Protein AF-A5JED5-F1 (afdb_monomer_lite)

Sequence (52 aa):
SGEVILRCRAQDFYPKEIFLTWLRDREEPPQDTEFIETRPAGDSTFQKWAAV

Radius of gyration: 12.72 Å; chains: 1; bounding box: 25×27×34 Å

Foldseek 3Di:
DDDDKDKDKDPFDDDQDDDDFDDDVNDGDDPPKDWDHWDDPPPNGIMIMIMD

InterPro domains:
  IPR003597 Immunoglobulin C1-set [PF07654] (3-48)
  IPR007110 Immunoglobulin-like domain [PS50835] (1-25)
  IPR013783 Immunoglobulin-like fold [G3DSA:2.60.40.10] (1-48)
  IPR036179 Immunoglobulin-like domain superfamily [SSF48726] (2-51)
  IPR050208 Antigen-presenting and immune regulatory MHC class I-related [PTHR16675] (2-52)

Organism: Notamacropus eugenii (NCBI:txid9315)

Secondary structure (DSSP, 8-state):
-----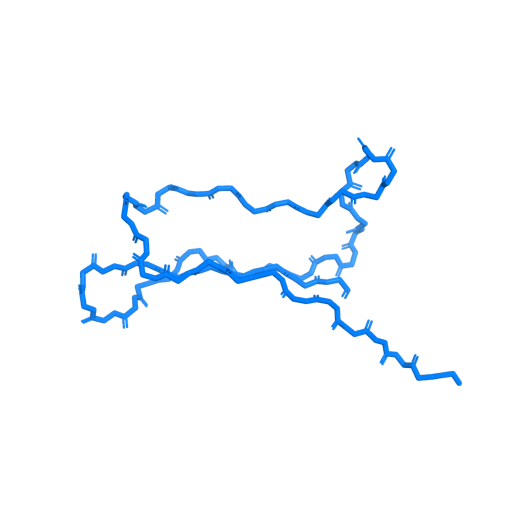-EEEEEEESSS-------BTTBPPPTT-EEEEEEE-SSS-EEEEEE-

pLDDT: mean 91.26, std 6.31, range [66.81, 98.0]

Structure (mmCIF, N/CA/C/O backbone):
data_AF-A5JED5-F1
#
_entry.id   AF-A5JED5-F1
#
loop_
_atom_site.group_PDB
_atom_site.id
_atom_site.type_symbol
_atom_site.label_atom_id
_atom_site.label_alt_id
_atom_site.label_comp_id
_atom_site.label_asym_id
_atom_site.label_entity_id
_atom_site.label_seq_id
_atom_site.pdbx_PDB_ins_code
_atom_site.Cartn_x
_atom_site.Cartn_y
_atom_site.Cartn_z
_atom_site.occupancy
_atom_site.B_iso_or_equiv
_atom_site.auth_seq_id
_atom_site.auth_comp_id
_atom_site.auth_asym_id
_atom_site.auth_atom_id
_atom_site.pdbx_PDB_model_num
ATOM 1 N N . SER A 1 1 ? -16.657 -4.824 22.475 1.00 66.81 1 SER A N 1
ATOM 2 C CA . SER A 1 1 ? -16.482 -3.902 21.336 1.00 66.81 1 SER A CA 1
ATOM 3 C C . SER A 1 1 ? -15.647 -4.629 20.304 1.00 66.81 1 SER A C 1
ATOM 5 O O . SER A 1 1 ? -14.663 -5.242 20.689 1.00 66.81 1 SER A O 1
ATOM 7 N N . GLY A 1 2 ? -16.084 -4.691 19.047 1.00 83.00 2 GLY A N 1
ATOM 8 C CA . GLY A 1 2 ? -15.278 -5.308 17.991 1.00 83.00 2 GLY A CA 1
ATOM 9 C C . GLY A 1 2 ? -14.159 -4.359 17.577 1.00 83.00 2 GLY A C 1
ATOM 10 O O . GLY A 1 2 ? -14.411 -3.167 17.422 1.00 83.00 2 GLY A O 1
ATOM 11 N N . GLU A 1 3 ? -12.948 -4.880 17.436 1.00 86.69 3 GLU A N 1
ATOM 12 C CA . GLU A 1 3 ? -11.854 -4.176 16.775 1.00 86.69 3 GLU A CA 1
ATOM 13 C C . GLU A 1 3 ? -12.144 -4.123 15.268 1.00 86.69 3 GLU A C 1
ATOM 15 O O . GLU A 1 3 ? -12.575 -5.117 14.675 1.00 86.69 3 GLU A O 1
ATOM 20 N N . VAL A 1 4 ? -11.972 -2.952 14.657 1.00 89.88 4 VAL A N 1
ATOM 21 C CA . VAL A 1 4 ? -12.161 -2.740 13.218 1.00 89.88 4 VAL A CA 1
ATOM 22 C C . VAL A 1 4 ? -10.830 -2.286 12.656 1.00 89.88 4 VAL A C 1
ATOM 24 O O . VAL A 1 4 ? -10.307 -1.279 13.110 1.00 89.88 4 VAL A O 1
ATOM 27 N N . ILE A 1 5 ? -10.336 -3.007 11.651 1.00 91.69 5 ILE A N 1
ATOM 28 C CA . ILE A 1 5 ? -9.092 -2.677 10.956 1.00 91.69 5 ILE A CA 1
ATOM 29 C C . ILE A 1 5 ? -9.440 -2.057 9.605 1.00 91.69 5 ILE A C 1
ATOM 31 O O . ILE A 1 5 ? -10.109 -2.684 8.771 1.00 91.69 5 ILE A O 1
ATOM 35 N N . LEU A 1 6 ? -8.959 -0.847 9.359 1.00 92.88 6 LEU A N 1
ATOM 36 C CA . LEU A 1 6 ? -8.994 -0.205 8.053 1.00 92.88 6 LEU A CA 1
ATOM 37 C C . LEU A 1 6 ? -7.711 -0.549 7.302 1.00 92.88 6 LEU A C 1
ATOM 39 O O . LEU A 1 6 ? -6.624 -0.485 7.856 1.00 92.88 6 LEU A O 1
ATOM 43 N N . ARG A 1 7 ? -7.810 -0.901 6.015 1.00 94.31 7 ARG A N 1
ATOM 44 C CA . ARG A 1 7 ? -6.633 -1.214 5.189 1.00 94.31 7 ARG A CA 1
ATOM 45 C C . ARG A 1 7 ? -6.674 -0.472 3.864 1.00 94.31 7 ARG A C 1
ATOM 47 O O . ARG A 1 7 ? -7.529 -0.749 3.025 1.00 94.31 7 ARG A O 1
ATOM 54 N N . CYS A 1 8 ? -5.693 0.395 3.650 1.00 94.38 8 CYS A N 1
ATOM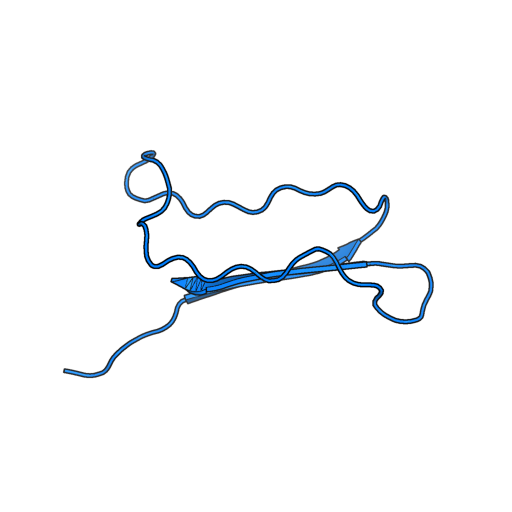 55 C CA . CYS A 1 8 ? -5.432 1.046 2.373 1.00 94.38 8 CYS A CA 1
ATOM 56 C C . CYS A 1 8 ? -4.469 0.178 1.555 1.00 94.38 8 CYS A C 1
ATOM 58 O O . CYS A 1 8 ? -3.429 -0.230 2.073 1.00 94.38 8 CYS A O 1
ATOM 60 N N . ARG A 1 9 ? -4.812 -0.135 0.300 1.00 95.81 9 ARG A N 1
ATOM 61 C CA . ARG A 1 9 ? -3.995 -0.971 -0.596 1.00 95.81 9 ARG A CA 1
ATOM 62 C C . ARG A 1 9 ? -3.699 -0.221 -1.887 1.00 95.81 9 ARG A C 1
ATOM 64 O O . ARG A 1 9 ? -4.617 0.312 -2.501 1.00 95.81 9 ARG A O 1
ATOM 71 N N . ALA A 1 10 ? -2.443 -0.265 -2.313 1.00 97.12 10 ALA A N 1
ATOM 72 C CA . ALA A 1 10 ? -2.015 0.086 -3.659 1.00 97.12 10 ALA A CA 1
ATOM 73 C C . ALA A 1 10 ? -1.456 -1.173 -4.333 1.00 97.12 10 ALA A C 1
ATOM 75 O O . ALA A 1 10 ? -0.586 -1.844 -3.768 1.00 97.12 10 ALA A O 1
ATOM 76 N N . GLN A 1 11 ? -1.982 -1.502 -5.510 1.00 96.94 11 GLN A N 1
ATOM 77 C CA . GLN A 1 11 ? -1.621 -2.678 -6.305 1.00 96.94 11 GLN A CA 1
ATOM 78 C C . GLN A 1 11 ? -1.258 -2.241 -7.723 1.00 96.94 11 GLN A C 1
ATOM 80 O O . GLN A 1 11 ? -1.646 -1.151 -8.143 1.00 96.94 11 GLN A O 1
ATOM 85 N N . ASP A 1 12 ? -0.520 -3.095 -8.425 1.00 96.81 12 ASP A N 1
ATOM 86 C CA . ASP A 1 12 ? -0.220 -2.994 -9.854 1.00 96.81 12 ASP A CA 1
ATOM 87 C C . ASP A 1 12 ? 0.365 -1.636 -10.285 1.00 96.81 12 ASP A C 1
ATOM 89 O O . ASP A 1 12 ? 0.120 -1.145 -11.387 1.00 96.81 12 ASP A O 1
ATOM 93 N N . PHE A 1 13 ? 1.146 -1.003 -9.400 1.00 97.25 13 PHE A N 1
ATOM 94 C CA . PHE A 1 13 ? 1.715 0.322 -9.649 1.00 97.25 13 PHE A CA 1
ATOM 95 C C . PHE A 1 13 ? 3.176 0.264 -10.105 1.00 97.25 13 PHE A C 1
ATOM 97 O O . PHE A 1 1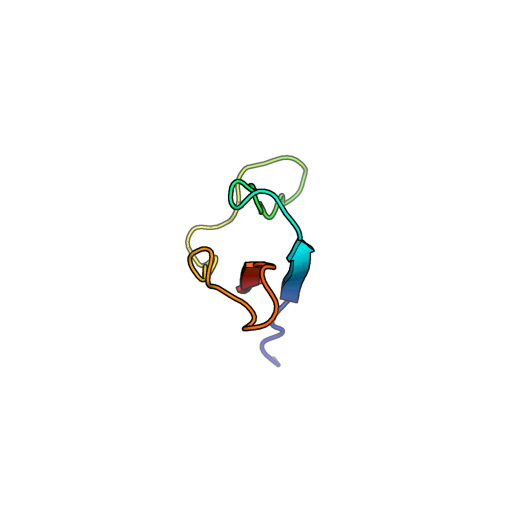3 ? 3.935 -0.644 -9.760 1.00 97.25 13 PHE A O 1
ATOM 104 N N . TYR A 1 14 ? 3.572 1.282 -10.868 1.00 96.31 14 TYR A N 1
ATOM 105 C CA . TYR A 1 14 ? 4.937 1.566 -11.305 1.00 96.31 14 TYR A CA 1
ATOM 106 C C . TYR A 1 14 ? 5.082 3.094 -11.465 1.00 96.31 14 TYR A C 1
ATOM 108 O O . TYR A 1 14 ? 4.151 3.715 -11.984 1.00 96.31 14 TYR A O 1
ATOM 116 N N . PRO A 1 15 ? 6.204 3.731 -11.077 1.00 95.56 15 PRO A N 1
ATOM 117 C CA . PRO A 1 15 ? 7.443 3.154 -10.540 1.00 95.56 15 PRO A CA 1
ATOM 118 C C . PRO A 1 15 ? 7.326 2.688 -9.075 1.00 95.56 15 PRO A C 1
ATOM 120 O O . PRO A 1 15 ? 6.277 2.807 -8.457 1.00 95.56 15 PRO A O 1
ATOM 123 N N . LYS A 1 16 ? 8.418 2.140 -8.514 1.00 95.44 16 LYS A N 1
ATOM 124 C CA . LYS A 1 16 ? 8.479 1.594 -7.138 1.00 95.44 16 LYS A CA 1
ATOM 125 C C . LYS A 1 16 ? 8.104 2.607 -6.048 1.00 95.44 16 LYS A C 1
ATOM 127 O O . LYS A 1 16 ? 7.653 2.213 -4.974 1.00 95.44 16 LYS A O 1
ATOM 132 N N . GLU A 1 17 ? 8.376 3.886 -6.275 1.00 95.88 17 GLU A N 1
ATOM 133 C CA . GLU A 1 17 ? 8.191 4.917 -5.258 1.00 95.88 17 GLU A CA 1
ATOM 134 C C . GLU A 1 17 ? 6.711 5.287 -5.109 1.00 95.88 17 GLU A C 1
ATOM 136 O O . GLU A 1 17 ? 6.056 5.692 -6.066 1.00 95.88 17 GLU A O 1
ATOM 141 N N . ILE A 1 18 ? 6.192 5.132 -3.891 1.00 94.94 18 ILE A N 1
ATOM 142 C CA . ILE A 1 18 ? 4.839 5.525 -3.500 1.00 94.94 18 ILE A CA 1
ATOM 143 C C . ILE A 1 18 ? 4.825 5.871 -2.010 1.00 94.94 18 ILE A C 1
ATOM 145 O O . ILE A 1 18 ? 5.522 5.242 -1.209 1.00 94.94 18 ILE A O 1
ATOM 149 N N . PHE A 1 19 ? 3.971 6.818 -1.633 1.00 91.62 19 PHE A N 1
ATOM 150 C CA . PHE A 1 19 ? 3.699 7.167 -0.243 1.00 91.62 19 PHE A CA 1
ATOM 151 C C . PHE A 1 19 ? 2.241 6.836 0.082 1.00 91.62 19 PHE A C 1
ATOM 153 O O . PHE A 1 19 ? 1.327 7.296 -0.600 1.00 91.62 19 PHE A O 1
ATOM 160 N N . LEU A 1 20 ? 2.025 6.025 1.119 1.00 92.62 20 LEU A N 1
ATOM 161 C CA . LEU A 1 20 ? 0.705 5.753 1.685 1.00 92.62 20 LEU A CA 1
ATOM 162 C C . LEU A 1 20 ? 0.685 6.312 3.101 1.00 92.62 20 LEU A C 1
ATOM 164 O O . LEU A 1 20 ? 1.522 5.928 3.913 1.00 92.62 20 LEU A O 1
ATOM 168 N N . THR A 1 21 ? -0.265 7.200 3.382 1.00 89.88 21 THR A N 1
ATOM 169 C CA . THR A 1 21 ? -0.462 7.771 4.713 1.00 89.88 21 THR A CA 1
ATOM 170 C C . THR A 1 21 ? -1.930 7.691 5.103 1.00 89.88 21 THR A C 1
ATOM 172 O O . THR A 1 21 ? -2.813 7.857 4.257 1.00 89.88 21 THR A O 1
ATOM 175 N N . TRP A 1 22 ? -2.183 7.427 6.380 1.00 90.94 22 TRP A N 1
ATOM 176 C CA . TRP A 1 22 ? -3.491 7.625 6.986 1.00 90.94 22 TRP A CA 1
ATOM 177 C C . TRP A 1 22 ? -3.506 9.006 7.620 1.00 90.94 22 TRP A C 1
ATOM 179 O O . TRP A 1 22 ? -2.566 9.375 8.310 1.00 90.94 22 TRP A O 1
ATOM 189 N N . LEU A 1 23 ? -4.570 9.767 7.383 1.00 90.56 23 LEU A N 1
ATOM 190 C CA . LEU A 1 23 ? -4.784 11.033 8.069 1.00 90.56 23 LEU A CA 1
ATOM 191 C C . LEU A 1 23 ? -6.071 10.939 8.867 1.00 90.56 23 LEU A C 1
ATOM 193 O O . LEU A 1 23 ? -7.098 10.491 8.346 1.00 90.56 23 LEU A O 1
ATOM 197 N N . ARG A 1 24 ? -6.027 11.415 10.106 1.00 88.75 24 ARG A N 1
ATOM 198 C CA . ARG A 1 24 ? -7.213 11.618 10.934 1.00 88.75 24 ARG A CA 1
ATOM 199 C C . ARG A 1 24 ? -7.374 13.110 11.142 1.00 88.75 24 ARG A C 1
ATOM 201 O O . ARG A 1 24 ? -6.457 13.758 11.613 1.00 88.75 24 ARG A O 1
ATOM 208 N N . ASP A 1 25 ? -8.503 13.667 10.715 1.00 92.12 25 ASP A N 1
ATOM 209 C CA . ASP A 1 25 ? -8.785 15.101 10.871 1.00 92.12 25 ASP A CA 1
ATOM 210 C C . ASP A 1 25 ? -7.703 16.032 10.270 1.00 92.12 25 ASP A C 1
ATOM 212 O O . ASP A 1 25 ? -7.558 17.183 10.669 1.00 92.12 25 ASP A O 1
ATOM 216 N N . ARG A 1 26 ? -7.013 15.551 9.219 1.00 89.69 26 ARG A N 1
ATOM 217 C CA . ARG A 1 26 ? -5.855 16.180 8.540 1.00 89.69 26 ARG A CA 1
ATOM 218 C C . ARG A 1 26 ? -4.536 16.155 9.326 1.00 89.69 26 ARG A C 1
ATOM 220 O O . ARG A 1 26 ? -3.575 16.779 8.884 1.00 89.69 26 ARG A O 1
ATOM 227 N N . GLU A 1 27 ? -4.475 15.419 10.426 1.00 90.25 27 GLU A N 1
ATOM 228 C CA . GLU A 1 27 ? -3.264 15.180 11.212 1.00 90.25 27 GLU A CA 1
ATOM 229 C C . GLU A 1 27 ? -2.572 13.872 10.803 1.00 90.25 27 GLU A C 1
ATOM 231 O O . GLU A 1 27 ? -3.157 13.036 10.105 1.00 90.25 27 GLU A O 1
ATOM 236 N N . GLU A 1 28 ? -1.312 13.726 11.221 1.00 84.56 28 GLU A N 1
ATOM 237 C CA . GLU A 1 28 ? -0.466 12.560 10.949 1.00 84.56 28 GLU A CA 1
ATOM 238 C C . GLU A 1 28 ? -1.075 11.239 11.463 1.00 84.56 28 GLU A C 1
ATOM 240 O O . GLU A 1 28 ? -1.898 11.239 12.385 1.00 84.56 28 GLU A O 1
ATOM 245 N N . PRO A 1 29 ? -0.688 10.098 10.861 1.00 81.19 29 PRO A N 1
ATOM 246 C CA . PRO A 1 29 ? -1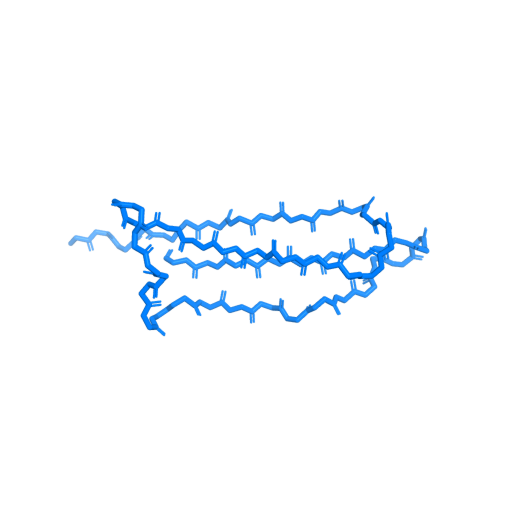.220 8.796 11.235 1.00 81.19 29 PRO A CA 1
ATOM 247 C C . PRO A 1 29 ? -0.929 8.448 12.703 1.00 81.19 29 PRO A C 1
ATOM 249 O O . PRO A 1 29 ? 0.144 8.774 13.218 1.00 81.19 29 PRO A O 1
ATOM 252 N N . PRO A 1 30 ? -1.847 7.737 13.377 1.00 78.00 30 PRO A N 1
ATOM 253 C CA . PRO A 1 30 ? -1.610 7.266 14.733 1.00 78.00 30 PRO A CA 1
ATOM 254 C C . PRO A 1 30 ? -0.475 6.219 14.768 1.00 78.00 30 PRO A C 1
ATOM 256 O O . PRO A 1 30 ? -0.182 5.547 13.774 1.00 78.00 30 PRO A O 1
ATOM 259 N N . GLN A 1 31 ? 0.210 6.123 15.916 1.00 75.81 31 GLN A N 1
ATOM 260 C CA . GLN A 1 31 ? 1.441 5.330 16.099 1.00 75.81 31 GLN A CA 1
ATOM 261 C C . GLN A 1 31 ? 1.251 3.824 15.833 1.00 75.81 31 GLN A C 1
ATOM 263 O O . GLN A 1 31 ? 2.216 3.114 15.557 1.00 75.81 31 GLN A O 1
ATOM 268 N N . ASP A 1 32 ? 0.017 3.346 15.920 1.00 80.62 32 ASP A N 1
ATOM 269 C CA . ASP A 1 32 ? -0.422 1.975 15.668 1.00 80.62 32 ASP A CA 1
ATOM 270 C C . ASP A 1 32 ? -0.609 1.643 14.179 1.00 80.62 32 ASP A C 1
ATOM 272 O O . ASP A 1 32 ? -0.962 0.513 13.853 1.00 80.62 32 ASP A O 1
ATOM 276 N N . THR A 1 33 ? -0.327 2.577 13.262 1.00 83.88 33 THR A N 1
ATOM 277 C CA . THR A 1 33 ? -0.404 2.285 11.826 1.00 83.88 33 THR A CA 1
ATOM 278 C C . THR A 1 33 ? 0.604 1.199 11.432 1.00 83.88 33 THR A C 1
ATOM 280 O O . THR A 1 33 ? 1.820 1.406 11.451 1.00 83.88 33 THR A O 1
ATOM 283 N N . GLU A 1 34 ? 0.105 0.042 11.003 1.00 85.69 34 GLU A N 1
ATOM 284 C CA . GLU A 1 34 ? 0.912 -1.046 10.463 1.00 85.69 34 GLU A CA 1
ATOM 285 C C . GLU A 1 34 ? 1.218 -0.808 8.980 1.00 85.69 34 GLU A C 1
ATOM 287 O O . GLU A 1 34 ? 0.313 -0.666 8.153 1.00 85.69 34 GLU A O 1
ATOM 292 N N . PHE A 1 35 ? 2.502 -0.831 8.610 1.00 86.94 35 PHE A N 1
ATOM 293 C CA . PHE A 1 35 ? 2.947 -0.661 7.227 1.00 86.94 35 PHE A CA 1
ATOM 294 C C . PHE A 1 35 ? 3.616 -1.916 6.688 1.00 86.94 35 PHE A C 1
ATOM 296 O O . PHE A 1 35 ? 4.510 -2.493 7.309 1.00 86.94 35 PHE A O 1
ATOM 303 N N . ILE A 1 36 ? 3.275 -2.263 5.448 1.00 88.38 36 ILE A N 1
ATOM 304 C CA . ILE A 1 36 ? 4.135 -3.110 4.633 1.00 88.38 36 ILE A CA 1
ATOM 305 C C . ILE A 1 36 ? 4.987 -2.239 3.711 1.00 88.38 36 ILE A C 1
ATOM 307 O O . ILE A 1 36 ? 4.505 -1.321 3.044 1.00 88.38 36 ILE A O 1
ATOM 311 N N . GLU A 1 37 ? 6.290 -2.521 3.686 1.00 91.94 37 GLU A N 1
ATOM 312 C CA . GLU A 1 37 ? 7.210 -1.936 2.711 1.00 91.94 37 GLU A CA 1
ATOM 313 C C . GLU A 1 37 ? 6.803 -2.269 1.276 1.00 91.94 37 GLU A C 1
ATOM 315 O O . GLU A 1 37 ? 6.144 -3.280 1.034 1.00 91.94 37 GLU A O 1
ATOM 320 N N . THR A 1 38 ? 7.195 -1.434 0.312 1.00 96.12 38 THR A N 1
ATOM 321 C CA . THR A 1 38 ? 6.880 -1.695 -1.100 1.00 96.12 38 THR A CA 1
ATOM 322 C C . THR A 1 38 ? 7.508 -3.015 -1.551 1.00 96.12 38 THR A C 1
ATOM 324 O O . THR A 1 38 ? 8.729 -3.186 -1.480 1.00 96.12 38 THR A O 1
ATOM 327 N N . ARG A 1 39 ? 6.685 -3.943 -2.052 1.00 96.25 39 ARG A N 1
ATOM 328 C CA . ARG A 1 39 ? 7.103 -5.282 -2.501 1.00 96.25 39 ARG A CA 1
ATOM 329 C C . ARG A 1 39 ? 6.762 -5.496 -3.981 1.00 96.25 39 ARG A C 1
ATOM 331 O O . ARG A 1 39 ? 5.785 -4.920 -4.450 1.00 96.25 39 ARG A O 1
ATOM 338 N N . PRO A 1 40 ? 7.523 -6.317 -4.723 1.00 96.88 40 PRO A N 1
ATOM 339 C CA . PRO A 1 40 ? 7.143 -6.726 -6.077 1.00 96.88 40 PRO A CA 1
ATOM 340 C C . PRO A 1 40 ? 5.815 -7.505 -6.093 1.00 96.88 40 PRO A C 1
ATOM 342 O O . PRO A 1 40 ? 5.525 -8.248 -5.149 1.00 96.88 40 PRO A O 1
ATOM 345 N N . ALA A 1 41 ? 5.029 -7.363 -7.162 1.00 95.31 41 ALA A N 1
ATOM 346 C CA . ALA A 1 41 ? 3.789 -8.123 -7.375 1.00 95.31 41 ALA A CA 1
ATOM 347 C C . ALA A 1 41 ? 3.977 -9.380 -8.252 1.00 95.31 41 ALA A C 1
ATOM 349 O O . ALA A 1 41 ? 3.149 -10.284 -8.216 1.00 95.31 41 ALA A O 1
ATOM 350 N N . GLY A 1 42 ? 5.104 -9.485 -8.968 1.00 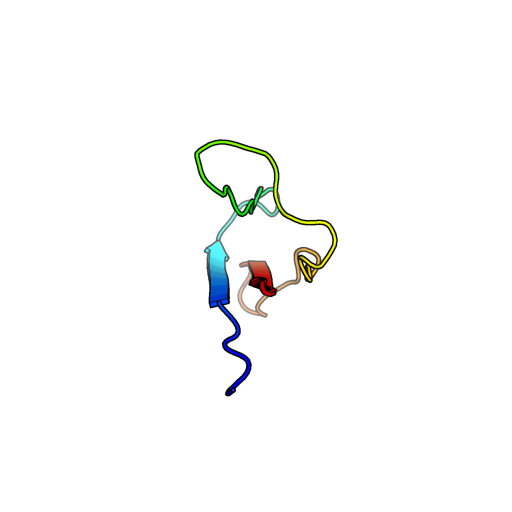92.56 42 GLY A N 1
ATOM 351 C CA . GLY A 1 42 ? 5.465 -10.652 -9.790 1.00 92.56 42 GLY A CA 1
ATOM 352 C C . GLY A 1 42 ? 5.340 -10.437 -11.302 1.00 92.56 42 GLY A C 1
ATOM 353 O O . GLY A 1 42 ? 5.830 -11.258 -12.070 1.00 9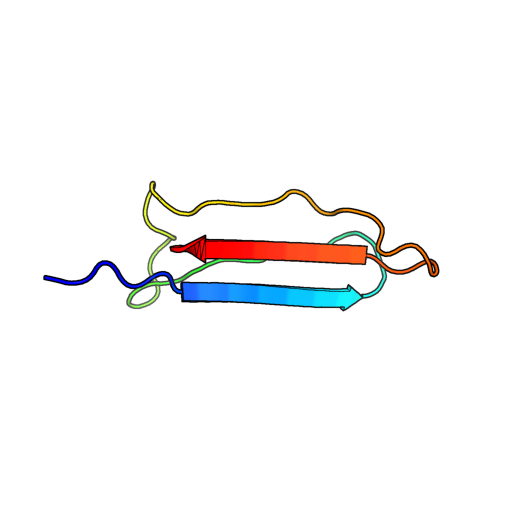2.56 42 GLY A O 1
ATOM 354 N N . ASP A 1 43 ? 4.774 -9.313 -11.731 1.00 94.19 43 ASP A N 1
ATOM 355 C CA . ASP A 1 43 ? 4.477 -8.970 -13.127 1.00 94.19 43 ASP A CA 1
ATOM 356 C C . ASP A 1 43 ? 5.085 -7.613 -13.539 1.00 94.19 43 ASP A C 1
ATOM 358 O O . ASP A 1 43 ? 4.504 -6.857 -14.309 1.00 94.19 43 ASP A O 1
ATOM 362 N N . SER A 1 44 ? 6.282 -7.297 -13.027 1.00 95.31 44 SER A N 1
ATOM 363 C CA . SER A 1 44 ? 6.988 -6.002 -13.159 1.00 95.31 44 SER A CA 1
ATOM 364 C C . SER A 1 44 ? 6.360 -4.803 -12.431 1.00 95.31 44 SER A C 1
ATOM 366 O O . SER A 1 44 ? 6.938 -3.714 -12.449 1.00 95.31 44 SER A O 1
ATOM 368 N N . THR A 1 45 ? 5.254 -5.008 -11.715 1.00 97.81 45 THR A N 1
ATOM 369 C CA . THR A 1 45 ? 4.620 -3.989 -10.870 1.00 97.81 45 THR A CA 1
ATOM 370 C C . THR A 1 45 ? 4.935 -4.177 -9.376 1.00 97.81 45 THR A C 1
ATOM 372 O O . THR A 1 45 ? 5.619 -5.127 -8.960 1.00 97.81 45 THR A O 1
ATOM 375 N N . PHE A 1 46 ? 4.457 -3.244 -8.550 1.00 98.00 46 PHE A N 1
ATOM 376 C CA . PHE A 1 46 ? 4.646 -3.216 -7.103 1.00 98.00 46 PHE A CA 1
ATOM 377 C C . PHE A 1 46 ? 3.316 -3.190 -6.338 1.00 98.00 46 PHE A C 1
ATOM 379 O O . PHE A 1 46 ? 2.262 -2.842 -6.868 1.00 98.00 46 PHE A O 1
ATOM 386 N N . GLN A 1 47 ? 3.390 -3.538 -5.053 1.00 97.50 47 GLN A N 1
ATOM 387 C CA . GLN A 1 47 ? 2.288 -3.491 -4.096 1.00 97.50 47 GLN A CA 1
ATOM 388 C C . GLN A 1 47 ? 2.745 -2.925 -2.740 1.00 97.50 47 GLN A C 1
ATOM 390 O O . GLN A 1 47 ? 3.884 -3.141 -2.310 1.00 97.50 47 GLN A O 1
ATOM 395 N N . LYS A 1 48 ? 1.847 -2.209 -2.051 1.00 96.62 48 LYS A N 1
ATOM 396 C CA . LYS A 1 48 ? 2.047 -1.646 -0.701 1.00 96.62 48 LYS A CA 1
ATOM 397 C C . LYS A 1 48 ? 0.698 -1.530 0.014 1.00 96.62 48 LYS A C 1
ATOM 399 O O . LYS A 1 48 ? -0.329 -1.311 -0.630 1.00 96.62 48 LYS A O 1
ATOM 404 N N . TRP A 1 49 ? 0.682 -1.645 1.340 1.00 95.44 49 TRP A N 1
ATOM 405 C CA . TRP A 1 49 ? -0.506 -1.333 2.136 1.00 95.44 49 TRP A CA 1
ATOM 406 C C . TRP A 1 49 ? -0.153 -0.730 3.495 1.00 95.44 49 TRP A C 1
ATOM 408 O O . TRP A 1 49 ? 0.960 -0.912 3.994 1.00 95.44 49 TRP A O 1
ATOM 418 N N . ALA A 1 50 ? -1.126 -0.021 4.066 1.00 94.19 50 ALA A N 1
ATOM 419 C CA . ALA A 1 50 ? -1.097 0.527 5.419 1.00 94.19 50 ALA A CA 1
ATOM 420 C C . ALA A 1 50 ? -2.425 0.220 6.126 1.00 94.19 50 ALA A C 1
ATOM 422 O O . ALA A 1 50 ? -3.487 0.331 5.497 1.00 94.19 50 ALA A O 1
ATOM 423 N N . ALA A 1 51 ? -2.381 -0.167 7.398 1.00 93.50 51 ALA A N 1
ATOM 424 C CA . ALA A 1 51 ? -3.562 -0.473 8.197 1.00 93.50 51 ALA A CA 1
ATOM 425 C C . ALA A 1 51 ? -3.571 0.281 9.531 1.00 93.50 51 ALA A C 1
ATOM 427 O O . ALA A 1 51 ? -2.507 0.494 10.096 1.00 93.50 51 ALA A O 1
ATOM 428 N N . VAL A 1 52 ? -4.760 0.675 9.987 1.00 90.94 52 VAL A N 1
ATOM 429 C CA . VAL A 1 52 ? -5.056 1.278 11.302 1.00 90.94 52 VAL A CA 1
ATOM 430 C C . VAL A 1 52 ? -6.258 0.591 11.924 1.00 90.94 52 VAL A C 1
ATOM 432 O O . VAL A 1 52 ? -7.032 -0.019 11.145 1.00 90.94 52 VAL A O 1
#